Protein AF-A0A382NLZ0-F1 (afdb_monomer_lite)

Secondary structure (DSSP, 8-state):
-----EEEEE-S-HHHHHHHHHHHH-----B--GGGGGGTEEEEEEEETTEEEEEEEE-

InterPro domains:
  IPR029068 Glyoxalase/Bleomycin resistance protein/Dihydroxybiphenyl dioxygenase [G3DSA:3.10.180.10] (1-59)

Structure (mmCIF, N/CA/C/O backbone):
data_AF-A0A382NLZ0-F1
#
_entry.id   AF-A0A382NLZ0-F1
#
loop_
_atom_site.group_PDB
_atom_site.id
_atom_site.type_symbol
_atom_site.label_atom_id
_atom_site.label_alt_id
_atom_site.label_comp_id
_atom_site.label_asym_id
_atom_site.label_entity_id
_atom_site.label_seq_id
_atom_site.pdbx_PDB_ins_code
_atom_site.Cartn_x
_atom_site.Cartn_y
_atom_site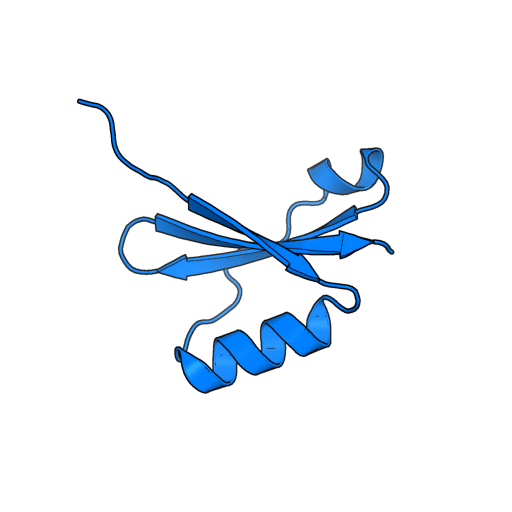.Cartn_z
_atom_site.occupancy
_atom_site.B_iso_or_equiv
_atom_site.auth_seq_id
_atom_site.auth_comp_id
_atom_site.auth_asym_id
_atom_site.auth_atom_id
_atom_site.pdbx_PDB_model_num
ATOM 1 N N . MET A 1 1 ? -23.580 12.439 -5.261 1.00 81.31 1 MET A N 1
ATOM 2 C CA . MET A 1 1 ? -22.824 13.024 -4.130 1.00 81.31 1 MET A CA 1
ATOM 3 C C . MET A 1 1 ? -21.376 12.563 -4.233 1.00 81.31 1 MET A C 1
ATOM 5 O O . MET A 1 1 ? -21.167 11.380 -4.471 1.00 81.31 1 MET A O 1
ATOM 9 N N . LEU A 1 2 ? -20.402 13.470 -4.138 1.00 93.88 2 LEU A N 1
ATOM 10 C CA . LEU A 1 2 ? -18.969 13.154 -4.232 1.00 93.88 2 LEU A CA 1
ATOM 11 C C . LEU A 1 2 ? -18.437 12.696 -2.861 1.00 93.88 2 LEU A C 1
ATOM 13 O O . LEU A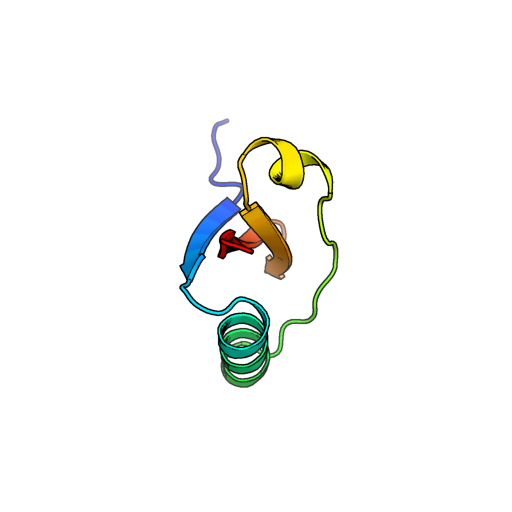 1 2 ? -18.818 13.270 -1.844 1.00 93.88 2 LEU A O 1
ATOM 17 N N . ARG A 1 3 ? -17.571 11.674 -2.825 1.00 94.00 3 ARG A N 1
ATOM 18 C CA . ARG A 1 3 ? -16.920 11.159 -1.604 1.00 94.00 3 ARG A CA 1
ATOM 19 C C . ARG A 1 3 ? -15.477 10.746 -1.899 1.00 94.00 3 ARG A C 1
ATOM 21 O O . ARG A 1 3 ? -15.203 10.202 -2.966 1.00 94.00 3 ARG A O 1
ATOM 28 N N . LEU A 1 4 ? -14.585 10.922 -0.922 1.00 94.94 4 LEU A N 1
ATOM 29 C CA . LEU A 1 4 ? -13.235 10.359 -0.951 1.00 94.94 4 LEU A CA 1
ATOM 30 C C . LEU A 1 4 ? -13.288 8.823 -0.875 1.00 94.94 4 LEU A C 1
ATOM 32 O O . LEU A 1 4 ? -13.750 8.271 0.126 1.00 94.94 4 LEU A O 1
ATOM 36 N N . ARG A 1 5 ? -12.817 8.151 -1.931 1.00 95.06 5 ARG A N 1
ATOM 37 C CA . ARG A 1 5 ? -12.772 6.681 -2.033 1.00 95.06 5 ARG A CA 1
ATOM 38 C C . ARG A 1 5 ? -11.456 6.083 -1.526 1.00 95.06 5 ARG A C 1
ATOM 40 O O . ARG A 1 5 ? -11.450 4.968 -1.009 1.00 95.06 5 ARG A O 1
ATOM 47 N N . GLN A 1 6 ? -10.348 6.790 -1.724 1.00 96.12 6 GLN A N 1
ATOM 48 C CA . GLN A 1 6 ? -9.011 6.248 -1.506 1.00 96.12 6 GLN A CA 1
ATOM 49 C C . GLN A 1 6 ? -7.991 7.358 -1.277 1.00 96.12 6 GLN A C 1
ATOM 51 O O . GLN A 1 6 ? -8.144 8.459 -1.805 1.00 96.12 6 GLN A O 1
ATOM 56 N N . ILE A 1 7 ? -6.946 7.029 -0.520 1.00 96.94 7 ILE A N 1
ATOM 57 C CA . ILE A 1 7 ? -5.699 7.793 -0.425 1.00 96.94 7 ILE A CA 1
ATOM 58 C C . ILE A 1 7 ? -4.572 6.880 -0.913 1.00 96.94 7 ILE A C 1
ATOM 60 O O . ILE A 1 7 ? -4.509 5.724 -0.498 1.00 96.94 7 ILE A O 1
ATOM 64 N N . CYS A 1 8 ? -3.709 7.391 -1.791 1.00 97.56 8 CYS A N 1
ATOM 65 C CA . CYS A 1 8 ? -2.538 6.680 -2.301 1.00 97.56 8 CYS A CA 1
ATOM 66 C C . CYS A 1 8 ? -1.265 7.293 -1.711 1.00 97.56 8 CYS A C 1
ATOM 68 O O . CYS A 1 8 ? -1.053 8.504 -1.805 1.00 97.56 8 CYS A O 1
ATOM 70 N N . LEU A 1 9 ? -0.449 6.459 -1.073 1.00 97.88 9 LEU A N 1
ATOM 71 C CA . LEU A 1 9 ? 0.832 6.813 -0.477 1.00 97.88 9 LEU A CA 1
ATOM 72 C C . LEU A 1 9 ? 1.964 6.242 -1.328 1.00 97.88 9 LEU A C 1
ATOM 74 O O . LEU A 1 9 ? 1.891 5.105 -1.788 1.00 97.88 9 LEU A O 1
ATOM 78 N N . VAL A 1 10 ? 3.038 7.009 -1.486 1.00 97.94 10 VAL A N 1
ATOM 79 C CA . VAL A 1 10 ? 4.255 6.550 -2.162 1.00 97.94 10 VAL A CA 1
ATOM 80 C C . VAL A 1 10 ? 5.289 6.081 -1.140 1.00 97.94 10 VAL A C 1
ATOM 82 O O . VAL A 1 10 ? 5.450 6.691 -0.084 1.00 97.94 10 VAL A O 1
ATOM 85 N N . SER A 1 11 ? 5.998 5.003 -1.462 1.00 97.75 11 SER A N 1
ATOM 86 C CA . SER A 1 11 ? 7.102 4.464 -0.671 1.00 97.75 11 SER A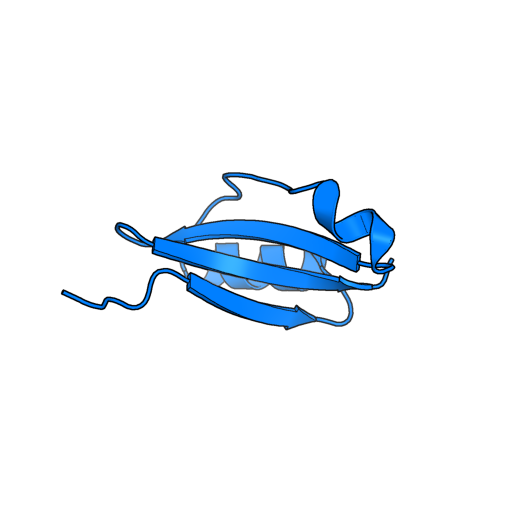 CA 1
ATOM 87 C C . SER A 1 11 ? 8.274 4.061 -1.564 1.00 97.75 11 SER A C 1
ATOM 89 O O . SER A 1 11 ? 8.088 3.724 -2.730 1.00 97.75 11 SER A O 1
ATOM 91 N N . SER A 1 12 ? 9.487 4.066 -1.011 1.00 97.56 12 SER A N 1
ATOM 92 C CA . SER A 1 12 ? 10.663 3.458 -1.643 1.00 97.56 12 SER A CA 1
ATOM 93 C C . SER A 1 12 ? 10.663 1.929 -1.532 1.00 97.56 12 SER A C 1
ATOM 95 O O . SER A 1 12 ? 11.234 1.253 -2.379 1.00 97.56 12 SER A O 1
ATOM 97 N N . GLU A 1 13 ? 10.022 1.371 -0.500 1.00 97.44 13 GLU A N 1
ATOM 98 C CA . GLU A 1 13 ? 10.012 -0.063 -0.202 1.00 97.44 13 GLU A CA 1
ATOM 99 C C . GLU A 1 13 ? 8.603 -0.521 0.194 1.00 97.44 13 GLU A C 1
ATOM 101 O O . GLU A 1 13 ? 8.174 -0.362 1.340 1.00 97.44 13 GLU A O 1
ATOM 106 N N . LEU A 1 14 ? 7.887 -1.130 -0.759 1.00 98.00 14 LEU A N 1
ATOM 107 C CA . LEU A 1 14 ? 6.482 -1.513 -0.582 1.00 98.00 14 LEU A CA 1
ATOM 108 C C . LEU A 1 14 ? 6.253 -2.385 0.659 1.00 98.00 14 LEU A C 1
ATOM 110 O O . LEU A 1 14 ? 5.453 -2.031 1.517 1.00 98.00 14 LEU A O 1
ATOM 114 N N . GLU A 1 15 ? 6.963 -3.509 0.772 1.00 97.56 15 GLU A N 1
ATOM 115 C CA . GLU A 1 15 ? 6.707 -4.497 1.831 1.00 97.56 15 GLU A CA 1
ATOM 116 C C . GLU A 1 15 ? 7.023 -3.954 3.231 1.00 97.56 15 GLU A C 1
ATOM 118 O O . GLU A 1 15 ? 6.333 -4.290 4.195 1.00 97.56 15 GLU A O 1
ATOM 123 N N . LYS A 1 16 ? 8.007 -3.053 3.349 1.00 98.00 16 LYS A N 1
ATOM 124 C CA . LYS A 1 16 ? 8.309 -2.365 4.608 1.00 98.00 16 LYS A CA 1
ATOM 125 C C . LYS A 1 16 ? 7.154 -1.452 5.019 1.00 98.00 16 LYS A C 1
ATOM 127 O O . LYS A 1 16 ? 6.640 -1.585 6.124 1.00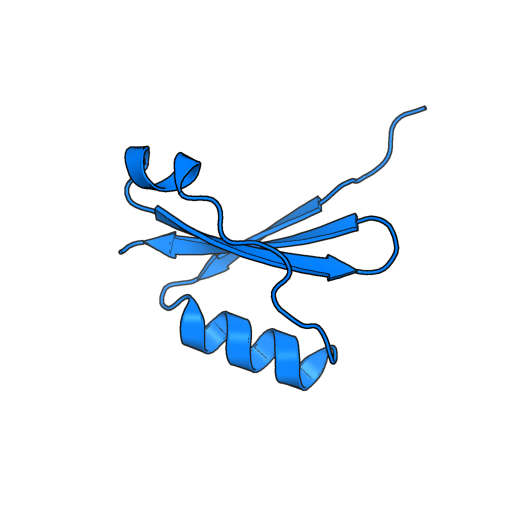 98.00 16 LYS A O 1
ATOM 132 N N . SER A 1 17 ? 6.682 -0.593 4.115 1.00 98.00 17 SER A N 1
ATOM 133 C CA . SER A 1 17 ? 5.552 0.299 4.404 1.00 98.00 17 SER A CA 1
ATOM 134 C C . SER A 1 17 ? 4.249 -0.453 4.646 1.00 98.00 17 SER A C 1
ATOM 136 O O . SER A 1 17 ? 3.494 -0.083 5.540 1.00 98.00 17 SER A O 1
ATOM 138 N N . VAL A 1 18 ? 3.989 -1.533 3.903 1.00 98.12 18 VAL A N 1
ATOM 139 C CA . VAL A 1 18 ? 2.839 -2.408 4.157 1.00 98.12 18 VAL A CA 1
ATOM 140 C C . VAL A 1 18 ? 2.941 -2.998 5.561 1.00 98.12 18 VAL A C 1
ATOM 142 O O . VAL A 1 18 ? 1.973 -2.920 6.309 1.00 98.12 18 VAL A O 1
ATOM 145 N N . LYS A 1 19 ? 4.099 -3.536 5.963 1.00 98.38 19 LYS A N 1
ATOM 146 C CA . LYS A 1 19 ? 4.298 -4.070 7.318 1.00 98.38 19 LYS A CA 1
ATOM 147 C C . LYS A 1 19 ? 4.017 -3.021 8.398 1.00 98.38 19 LYS A C 1
ATOM 149 O O . LYS A 1 19 ? 3.293 -3.326 9.344 1.00 98.38 19 LYS A O 1
ATOM 154 N N . ASP A 1 20 ? 4.538 -1.808 8.238 1.00 97.88 20 ASP A N 1
ATOM 155 C CA . ASP A 1 20 ? 4.355 -0.724 9.209 1.00 97.88 20 ASP A CA 1
ATOM 156 C C . ASP A 1 20 ? 2.880 -0.304 9.310 1.00 97.88 20 ASP A C 1
ATOM 158 O O . ASP A 1 20 ? 2.327 -0.225 10.406 1.00 97.88 20 ASP A O 1
ATOM 162 N N . ILE A 1 21 ? 2.201 -0.114 8.174 1.00 97.25 21 ILE A N 1
ATOM 163 C CA . ILE A 1 21 ? 0.776 0.243 8.138 1.00 97.25 21 ILE A CA 1
ATOM 164 C C . ILE A 1 21 ? -0.091 -0.862 8.748 1.00 97.25 21 ILE A C 1
ATOM 166 O O . ILE A 1 21 ? -0.989 -0.563 9.536 1.00 97.25 21 ILE A O 1
ATOM 170 N N . ARG A 1 22 ? 0.181 -2.134 8.434 1.00 98.00 22 ARG A N 1
ATOM 171 C CA . ARG A 1 22 ? -0.531 -3.271 9.037 1.00 98.00 22 ARG A CA 1
ATOM 172 C C . ARG A 1 22 ? -0.335 -3.305 10.554 1.00 98.00 22 ARG A C 1
ATOM 174 O O . ARG A 1 22 ? -1.301 -3.521 11.276 1.00 98.00 22 ARG A O 1
ATOM 181 N N . ALA A 1 23 ? 0.877 -3.041 11.043 1.00 98.19 23 ALA A N 1
ATOM 182 C CA . ALA A 1 23 ? 1.177 -3.025 12.474 1.00 98.19 23 ALA A CA 1
ATOM 183 C C . ALA A 1 23 ? 0.506 -1.858 13.222 1.00 98.19 23 ALA A C 1
ATOM 185 O O . ALA A 1 23 ? 0.014 -2.052 14.329 1.00 98.19 23 ALA A O 1
ATOM 186 N N . VAL A 1 24 ? 0.470 -0.660 12.627 1.00 97.56 24 VAL A N 1
ATOM 187 C CA . VAL A 1 24 ? -0.102 0.542 13.261 1.00 97.56 24 VAL A CA 1
ATOM 188 C C . VAL A 1 24 ? -1.629 0.544 13.216 1.00 97.56 24 VAL A C 1
ATOM 190 O O . VAL A 1 24 ? -2.272 0.890 14.203 1.00 97.56 24 VAL A O 1
ATOM 193 N N . PHE A 1 25 ? -2.216 0.175 12.077 1.00 96.38 25 PHE A N 1
ATOM 194 C CA . PHE A 1 25 ? -3.658 0.288 11.851 1.00 96.38 25 PHE A CA 1
ATOM 195 C C . PHE A 1 25 ? -4.415 -1.039 11.978 1.00 96.38 25 PHE A C 1
ATOM 197 O O . PHE A 1 25 ? -5.642 -1.034 11.918 1.00 96.38 25 PHE A O 1
ATOM 204 N N . GLY A 1 26 ? -3.720 -2.171 12.134 1.00 97.38 26 GLY A N 1
ATOM 205 C CA . GLY A 1 26 ? -4.349 -3.493 12.213 1.00 97.38 26 GLY A CA 1
ATOM 206 C C . GLY A 1 26 ? -5.059 -3.907 10.920 1.00 97.38 26 GLY A C 1
ATOM 207 O O . GLY A 1 26 ? -6.058 -4.619 10.971 1.00 97.38 26 GLY A O 1
ATOM 208 N N . LEU A 1 27 ? -4.594 -3.412 9.770 1.00 97.25 27 LEU A N 1
ATOM 209 C CA . LEU A 1 27 ? -5.172 -3.720 8.460 1.00 97.25 27 LEU A CA 1
ATOM 210 C C . LEU A 1 27 ? -4.479 -4.926 7.822 1.00 97.25 27 LEU A C 1
ATOM 212 O O . LEU A 1 27 ? -3.350 -5.265 8.172 1.00 97.25 27 LEU A O 1
ATOM 216 N N . ASP A 1 28 ? -5.120 -5.512 6.814 1.00 97.44 28 ASP A N 1
ATOM 217 C CA . ASP A 1 28 ? -4.545 -6.564 5.978 1.00 97.44 28 ASP A CA 1
ATOM 218 C C . ASP A 1 28 ? -4.628 -6.211 4.498 1.00 97.44 28 ASP A C 1
ATOM 220 O O . ASP A 1 28 ? -5.452 -5.407 4.066 1.00 97.44 28 ASP A O 1
ATOM 224 N N . VAL A 1 29 ? -3.752 -6.816 3.700 1.00 98.00 29 VAL A N 1
ATOM 225 C CA . VAL A 1 29 ? -3.789 -6.640 2.248 1.00 98.00 29 VAL A CA 1
ATOM 226 C C . VAL A 1 29 ? -5.024 -7.332 1.687 1.00 98.00 29 VAL A C 1
ATOM 228 O O . VAL A 1 29 ? -5.169 -8.542 1.845 1.00 98.00 29 VAL A O 1
ATOM 231 N N . CYS A 1 30 ? -5.877 -6.587 0.986 1.00 97.94 30 CYS A N 1
ATOM 232 C CA . CYS A 1 30 ? -7.036 -7.159 0.299 1.00 97.94 30 CYS A CA 1
ATOM 233 C C . CYS A 1 30 ? -6.801 -7.367 -1.200 1.00 97.94 30 CYS A C 1
ATOM 235 O O . CYS A 1 30 ? -7.458 -8.211 -1.804 1.00 97.94 30 CYS A O 1
ATOM 237 N N . TYR A 1 31 ? -5.875 -6.619 -1.808 1.00 98.06 31 TYR A N 1
ATOM 238 C CA . TYR A 1 31 ? -5.598 -6.718 -3.238 1.00 98.06 31 TYR A CA 1
ATOM 239 C C . TYR A 1 31 ? -4.209 -6.174 -3.596 1.00 98.06 31 TYR A C 1
ATOM 241 O O . TYR A 1 31 ? -3.707 -5.246 -2.960 1.00 98.06 31 TYR A O 1
ATOM 249 N N . ARG A 1 32 ? -3.602 -6.746 -4.638 1.00 98.06 32 ARG A N 1
ATOM 250 C CA . ARG A 1 32 ? -2.409 -6.232 -5.324 1.00 98.06 32 ARG A CA 1
ATOM 251 C C . ARG A 1 32 ? -2.764 -6.119 -6.799 1.00 98.06 32 ARG A C 1
ATOM 253 O O . ARG A 1 32 ? -3.217 -7.103 -7.379 1.00 98.06 32 ARG A O 1
ATOM 260 N N . ASP A 1 33 ? -2.618 -4.933 -7.369 1.00 97.31 33 ASP A N 1
ATOM 261 C CA . ASP A 1 33 ? -3.056 -4.638 -8.726 1.00 97.31 33 ASP A CA 1
ATOM 262 C C . ASP A 1 33 ? -1.887 -4.727 -9.721 1.00 97.31 33 ASP A C 1
ATOM 264 O O . ASP A 1 33 ? -1.054 -3.825 -9.750 1.00 97.31 33 ASP A O 1
ATOM 268 N N . PRO A 1 34 ? -1.827 -5.749 -10.592 1.00 96.50 34 PRO A N 1
ATOM 269 C CA . PRO A 1 34 ? -0.788 -5.835 -11.622 1.00 96.50 34 PRO A CA 1
ATOM 270 C C . PRO A 1 34 ? -0.927 -4.748 -12.703 1.00 96.50 34 PRO A C 1
ATOM 272 O O . PRO A 1 34 ? -0.027 -4.553 -13.517 1.00 96.50 34 PRO A O 1
ATOM 275 N N . SER A 1 35 ? -2.046 -4.013 -12.754 1.00 96.81 35 SER A N 1
ATOM 276 C CA . SER A 1 35 ? -2.249 -2.966 -13.761 1.00 96.81 35 SER A CA 1
ATOM 277 C C . SER A 1 35 ? -1.281 -1.783 -13.617 1.00 96.81 35 SER A C 1
ATOM 279 O O . SER A 1 35 ? -1.096 -1.035 -14.586 1.00 96.81 35 SER A O 1
ATOM 281 N N . VAL A 1 36 ? -0.652 -1.625 -12.442 1.00 97.12 36 VAL A N 1
ATOM 282 C CA . VAL A 1 36 ? 0.336 -0.569 -12.185 1.00 97.12 36 VAL A CA 1
ATOM 283 C C . VAL A 1 36 ? 1.724 -0.882 -12.749 1.00 97.12 36 VAL A C 1
ATOM 285 O O . VAL A 1 36 ? 2.517 0.043 -12.930 1.00 97.12 36 VAL A O 1
ATOM 288 N N . ASP A 1 37 ? 1.989 -2.136 -13.127 1.00 97.31 37 ASP A N 1
ATOM 289 C CA . ASP A 1 37 ? 3.311 -2.580 -13.582 1.00 97.31 37 ASP A CA 1
ATOM 290 C C . ASP A 1 37 ? 3.790 -1.808 -14.817 1.00 97.31 37 ASP A C 1
ATOM 292 O O . ASP A 1 37 ? 4.964 -1.462 -14.947 1.00 97.31 37 ASP A O 1
ATOM 296 N N . LYS A 1 38 ? 2.852 -1.441 -15.700 1.00 97.50 38 LYS A N 1
ATOM 297 C CA . LYS A 1 38 ? 3.113 -0.633 -16.903 1.00 97.50 38 LYS A CA 1
ATOM 298 C C . LYS A 1 38 ? 3.677 0.765 -16.608 1.00 97.50 38 LYS A C 1
ATOM 300 O O . LYS A 1 38 ? 4.140 1.431 -17.529 1.00 97.50 38 LYS A O 1
ATOM 305 N N . TYR A 1 39 ? 3.615 1.215 -15.355 1.00 96.69 39 TYR A N 1
ATOM 306 C CA . TYR A 1 39 ? 4.183 2.480 -14.889 1.00 96.69 39 TYR A CA 1
ATOM 307 C C . TYR A 1 39 ? 5.513 2.305 -14.142 1.00 96.69 39 TYR A C 1
ATOM 309 O O . TYR A 1 39 ? 6.028 3.282 -13.604 1.00 96.69 39 TYR A O 1
ATOM 317 N N . GLY A 1 40 ? 6.072 1.091 -14.082 1.00 97.62 40 GLY A N 1
ATOM 318 C CA . GLY A 1 40 ? 7.272 0.813 -13.287 1.00 97.62 40 GLY A CA 1
ATOM 319 C C . GLY A 1 40 ? 6.995 0.753 -11.782 1.00 97.62 40 GLY A C 1
ATOM 320 O O . GLY A 1 40 ? 7.886 1.030 -10.981 1.00 97.62 40 GLY A O 1
ATOM 321 N N . LEU A 1 41 ? 5.749 0.466 -11.392 1.00 98.19 41 LEU A N 1
ATOM 322 C CA . LEU A 1 41 ? 5.300 0.463 -10.004 1.00 98.19 41 LEU A CA 1
ATOM 323 C C . LEU A 1 41 ? 4.727 -0.893 -9.610 1.00 98.19 41 LEU A C 1
ATOM 325 O O . LEU A 1 41 ? 4.143 -1.592 -10.424 1.00 98.19 41 LEU A O 1
ATOM 329 N N . LYS A 1 42 ? 4.823 -1.197 -8.321 1.00 98.12 42 LYS A N 1
ATOM 330 C CA . LYS A 1 42 ? 4.056 -2.227 -7.617 1.00 98.12 42 LYS A CA 1
ATOM 331 C C . LYS A 1 42 ? 3.178 -1.553 -6.571 1.00 98.12 42 LYS A C 1
ATOM 333 O O . LYS A 1 42 ? 3.578 -0.536 -5.997 1.00 98.12 42 LYS A O 1
ATOM 338 N N . ASN A 1 43 ? 2.002 -2.111 -6.290 1.00 98.12 43 ASN A N 1
ATOM 339 C CA . ASN A 1 43 ? 1.099 -1.554 -5.286 1.00 98.12 43 ASN A CA 1
ATOM 340 C C . ASN A 1 43 ? 0.530 -2.594 -4.313 1.00 98.12 43 ASN A C 1
ATOM 342 O O . ASN A 1 43 ? 0.725 -3.806 -4.429 1.00 98.12 43 ASN A O 1
ATOM 346 N N . THR A 1 44 ? -0.175 -2.093 -3.306 1.00 98.25 44 THR A N 1
ATOM 347 C CA . THR A 1 44 ? -0.972 -2.877 -2.367 1.00 98.25 44 THR A CA 1
ATOM 348 C C . THR A 1 44 ? -2.149 -2.039 -1.877 1.00 98.25 44 THR A C 1
ATOM 350 O O . THR A 1 44 ? -1.967 -0.879 -1.509 1.00 98.25 44 THR A O 1
ATOM 353 N N . LEU A 1 45 ? -3.343 -2.636 -1.838 1.00 98.31 45 LEU A N 1
ATOM 354 C CA . LEU A 1 45 ? -4.540 -2.052 -1.236 1.00 98.31 45 LEU A CA 1
ATOM 355 C C . LEU A 1 45 ? -4.821 -2.678 0.131 1.00 98.31 45 LEU A C 1
ATOM 357 O O . LEU A 1 45 ? -4.815 -3.904 0.282 1.00 98.31 45 LEU A O 1
ATOM 361 N N . LEU A 1 46 ? -5.122 -1.823 1.105 1.00 98.38 46 LEU A N 1
ATOM 362 C CA . LEU A 1 46 ? -5.599 -2.190 2.434 1.00 98.38 46 LEU A CA 1
ATOM 363 C C . LEU A 1 46 ? -7.004 -1.599 2.646 1.00 98.38 46 LEU A C 1
ATOM 365 O O . LEU A 1 46 ? -7.210 -0.414 2.360 1.00 98.38 46 LEU A O 1
ATOM 369 N N . PRO A 1 47 ? -7.992 -2.378 3.118 1.00 97.81 47 PRO A N 1
ATOM 370 C CA . PRO A 1 47 ? -9.340 -1.878 3.347 1.00 97.81 47 PRO A CA 1
ATOM 371 C C . PRO A 1 47 ? -9.380 -1.019 4.617 1.00 97.81 47 PRO A C 1
ATOM 373 O O . PRO A 1 47 ? -8.809 -1.389 5.637 1.00 97.81 47 PRO A O 1
ATOM 376 N N . ILE A 1 48 ? -10.086 0.113 4.577 1.00 95.88 48 ILE A N 1
ATOM 377 C CA . ILE A 1 48 ? -10.338 0.959 5.751 1.00 95.88 48 ILE A CA 1
ATOM 378 C C . ILE A 1 48 ? -11.772 1.494 5.712 1.00 95.88 48 ILE A C 1
ATOM 380 O O . ILE A 1 48 ? -12.135 2.331 4.881 1.00 95.88 48 ILE A O 1
ATOM 384 N N . GLY A 1 49 ? -12.627 0.973 6.595 1.00 94.31 49 GLY A N 1
ATOM 385 C CA . GLY A 1 49 ? -14.071 1.199 6.513 1.00 94.31 49 GLY A CA 1
ATOM 386 C C . GLY A 1 49 ? -14.615 0.796 5.135 1.00 94.31 49 GLY A C 1
ATOM 387 O O . GLY A 1 49 ? -14.410 -0.327 4.690 1.00 94.31 49 GLY A O 1
ATOM 388 N N . ASN A 1 50 ? -15.256 1.738 4.435 1.00 94.88 50 ASN A N 1
ATOM 389 C CA . ASN A 1 50 ? -15.803 1.547 3.080 1.00 94.88 50 AS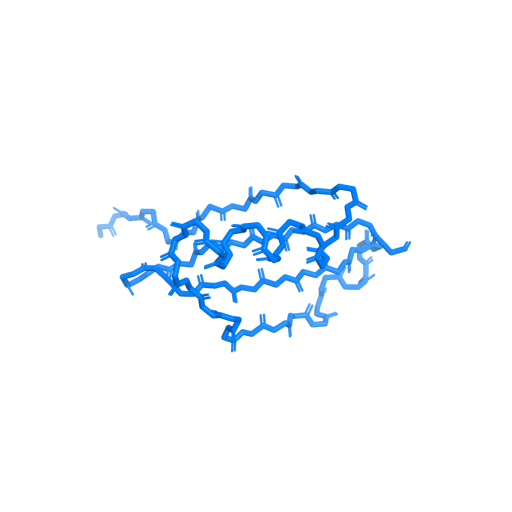N A CA 1
ATOM 390 C C . ASN A 1 50 ? -14.901 2.144 1.977 1.00 94.88 50 ASN A C 1
ATOM 392 O O . ASN A 1 50 ? -15.408 2.593 0.939 1.00 94.88 50 ASN A O 1
ATOM 396 N N . ASN A 1 51 ? -13.597 2.246 2.250 1.00 96.88 51 ASN A N 1
ATOM 397 C CA . ASN A 1 51 ? -12.564 2.886 1.432 1.00 96.88 51 ASN A CA 1
ATOM 398 C C . ASN A 1 51 ? -11.287 2.033 1.382 1.00 96.88 51 ASN A C 1
ATOM 400 O O . ASN A 1 51 ? -11.202 0.980 2.017 1.00 96.88 51 ASN A O 1
ATOM 404 N N . PHE A 1 52 ? -10.284 2.522 0.651 1.00 97.88 52 PHE A N 1
ATOM 405 C CA . PHE A 1 52 ? -8.964 1.903 0.565 1.00 97.88 52 PHE A CA 1
ATOM 406 C C . PHE A 1 52 ? -7.848 2.866 0.962 1.00 97.88 52 PHE A C 1
ATOM 408 O O . PHE A 1 52 ? -7.899 4.064 0.672 1.00 97.88 52 PHE A O 1
ATOM 415 N N . LEU A 1 53 ? -6.814 2.310 1.579 1.00 98.00 53 LEU A N 1
ATOM 416 C CA . LEU A 1 53 ? -5.486 2.897 1.615 1.00 98.00 53 LEU A CA 1
ATOM 417 C C . LEU A 1 53 ? -4.626 2.152 0.593 1.00 98.00 53 LEU A C 1
ATOM 419 O O . LEU A 1 53 ? -4.511 0.930 0.654 1.00 98.00 53 LEU A O 1
ATOM 423 N N . GLU A 1 54 ? -4.054 2.880 -0.355 1.00 98.50 54 GLU A N 1
ATOM 424 C CA . GLU A 1 54 ? -3.140 2.332 -1.352 1.00 98.50 54 GLU A CA 1
ATOM 425 C C . GLU A 1 54 ? -1.707 2.724 -1.015 1.00 98.50 54 GLU A C 1
ATOM 427 O O . GLU A 1 54 ? -1.442 3.867 -0.645 1.00 98.50 54 GLU A O 1
ATOM 432 N N . ILE A 1 55 ? -0.783 1.783 -1.179 1.00 98.44 55 ILE A N 1
ATOM 433 C CA . ILE A 1 55 ? 0.652 2.049 -1.138 1.00 98.44 55 ILE A CA 1
ATOM 434 C C . ILE A 1 55 ? 1.234 1.651 -2.489 1.00 98.44 55 ILE A C 1
ATOM 436 O O . ILE A 1 55 ? 1.028 0.519 -2.925 1.00 98.44 55 ILE A O 1
ATOM 440 N N . VAL A 1 56 ? 1.969 2.560 -3.127 1.00 98.44 56 VAL A N 1
ATOM 441 C CA . VAL A 1 56 ? 2.727 2.315 -4.362 1.00 98.44 56 VAL A CA 1
ATOM 442 C C . VAL A 1 56 ? 4.224 2.457 -4.103 1.00 98.44 56 VAL A C 1
ATOM 444 O O . VAL A 1 56 ? 4.647 3.280 -3.292 1.00 98.44 56 VAL A O 1
ATOM 447 N N . ALA A 1 57 ? 5.035 1.673 -4.804 1.00 98.56 57 ALA A N 1
ATOM 448 C CA . ALA A 1 57 ? 6.489 1.797 -4.800 1.00 98.56 57 ALA A CA 1
ATOM 449 C C . ALA A 1 57 ? 7.063 1.414 -6.171 1.00 98.56 57 ALA A C 1
ATOM 451 O O . ALA A 1 57 ? 6.443 0.604 -6.864 1.00 98.56 57 ALA A O 1
ATOM 452 N N . PRO A 1 58 ? 8.240 1.931 -6.562 1.00 97.56 58 PRO A N 1
ATOM 453 C CA . PRO A 1 58 ? 8.959 1.401 -7.715 1.00 97.56 58 PRO A CA 1
ATOM 454 C C . PRO A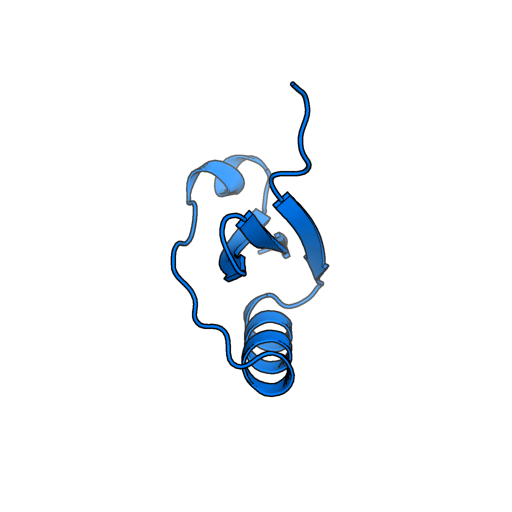 1 58 ? 9.380 -0.058 -7.473 1.00 97.56 58 PRO A C 1
ATOM 456 O O . PRO A 1 58 ? 9.525 -0.488 -6.319 1.00 97.56 58 PRO A O 1
ATOM 459 N N . PHE A 1 59 ? 9.558 -0.826 -8.549 1.00 86.00 59 PHE A N 1
ATOM 460 C CA . PHE A 1 59 ? 10.230 -2.131 -8.508 1.00 86.00 59 PHE A CA 1
ATOM 461 C C . PHE A 1 59 ? 11.629 -2.072 -9.116 1.00 86.00 59 PHE A C 1
ATOM 463 O O . PHE A 1 59 ? 11.860 -1.227 -10.008 1.00 86.00 59 PHE A O 1
#

pLDDT: mean 96.87, std 2.75, range [81.31, 98.56]

Sequence (59 aa):
MLRLRQICLVSSELEKSVKDIRAVFGLDVCYRDPSVDKYGLKNTLLPIGNNFLEIVAPF

Organism: NCBI:txid408172

Radius of gyration: 11.55 Å; chains: 1; bounding box: 34×20×30 Å

Foldseek 3Di:
DDDDAEDEAEDQDAVVVQVVCCVPVVWDFPDKDCVCVVVQKTKTWTDDPNHTYMYIHGD